Protein AF-A0A6A3PFN7-F1 (afdb_monomer)

InterPro domains:
  IPR043502 DNA/RNA polymerase superfamily [SSF56672] (88-166)

Mean predicted aligned error: 16.42 Å

Secondary structure (DSSP, 8-state):
---SS---SHHHHHTSPPPPHHHHHHHHHTT----------HHHHHHHHHHHHHHHHHHGGGGSS--HHHHHHHTSTTGGGGSTTHHHHHHTTTTS-SS--SSPPP--S-----PPPTTPPPPB-PPPP--HHHHHHHHHHHHHHHHTTS------S-B-------

Structure (mmCIF, N/CA/C/O backbone):
data_AF-A0A6A3PFN7-F1
#
_entry.id   AF-A0A6A3PFN7-F1
#
loop_
_atom_site.group_PDB
_atom_site.id
_atom_site.type_symbol
_atom_site.label_atom_id
_atom_site.label_alt_id
_atom_site.label_comp_id
_atom_site.label_asym_id
_atom_site.label_entity_id
_atom_site.label_seq_id
_atom_site.pdbx_PDB_ins_code
_atom_site.Cartn_x
_atom_site.Cartn_y
_atom_site.Cartn_z
_atom_site.occupancy
_atom_site.B_iso_or_equiv
_atom_site.auth_seq_id
_atom_site.auth_comp_id
_atom_site.auth_asym_id
_atom_site.auth_atom_id
_atom_site.pdbx_PDB_model_num
ATOM 1 N N . MET A 1 1 ? -45.376 25.165 10.559 1.00 55.28 1 MET A N 1
ATOM 2 C CA . MET A 1 1 ? -46.402 25.086 11.620 1.00 55.28 1 MET A CA 1
ATOM 3 C C . MET A 1 1 ? -45.682 24.900 12.945 1.00 55.28 1 MET A C 1
ATOM 5 O O . MET A 1 1 ? -44.698 24.172 12.961 1.00 55.28 1 MET A O 1
ATOM 9 N N . LYS A 1 2 ? -46.077 25.613 14.004 1.00 59.81 2 LYS A N 1
ATOM 10 C CA . LYS A 1 2 ? -45.526 25.418 15.354 1.00 59.81 2 LYS A CA 1
ATOM 11 C C . LYS A 1 2 ? -46.405 24.391 16.071 1.00 59.81 2 LYS A C 1
ATOM 13 O O . LYS A 1 2 ? -47.620 24.480 15.932 1.00 59.81 2 LYS A O 1
ATOM 18 N N . LEU A 1 3 ? -45.808 23.444 16.794 1.00 64.88 3 LEU A N 1
ATOM 19 C CA . LEU A 1 3 ? -46.562 22.625 17.745 1.00 64.88 3 LEU A CA 1
ATOM 20 C C . LEU A 1 3 ? -47.103 23.565 18.830 1.00 64.88 3 LEU A C 1
ATOM 22 O O . LEU A 1 3 ? -46.320 24.332 19.397 1.00 64.88 3 LEU A O 1
ATOM 26 N N . GLU A 1 4 ? -48.402 23.535 19.119 1.00 61.06 4 GLU A N 1
ATOM 27 C CA . GLU A 1 4 ? -48.908 24.184 20.329 1.00 61.06 4 GLU A CA 1
ATOM 28 C C . GLU A 1 4 ? -48.525 23.317 21.536 1.00 61.06 4 GLU A C 1
ATOM 30 O O . GLU A 1 4 ? -48.972 22.181 21.654 1.00 61.06 4 GLU A O 1
ATOM 35 N N . ASN A 1 5 ? -47.669 23.852 22.413 1.00 67.62 5 ASN A N 1
ATOM 36 C CA . ASN A 1 5 ? -47.254 23.253 23.691 1.00 67.62 5 ASN A CA 1
ATOM 37 C C . ASN A 1 5 ? -46.618 21.845 23.598 1.00 67.62 5 ASN A C 1
ATOM 39 O O . ASN A 1 5 ? -47.150 20.892 24.172 1.00 67.62 5 ASN A O 1
ATOM 43 N N . PRO A 1 6 ? -45.467 21.680 22.916 1.00 75.00 6 PRO A N 1
ATOM 44 C CA . PRO A 1 6 ? -44.737 20.418 22.962 1.00 75.00 6 PRO A CA 1
ATOM 45 C C . PRO A 1 6 ? -44.249 20.118 24.393 1.00 75.00 6 PRO A C 1
ATOM 47 O O . PRO A 1 6 ? -43.753 21.028 25.067 1.00 75.00 6 PRO A O 1
ATOM 50 N N . PRO A 1 7 ? -44.320 18.857 24.855 1.00 76.19 7 PRO A N 1
ATOM 51 C CA . PRO A 1 7 ? -43.726 18.462 26.126 1.00 76.19 7 PRO A CA 1
ATOM 52 C C . PRO A 1 7 ? -42.225 18.748 26.092 1.00 76.19 7 PRO A C 1
ATOM 54 O O . PRO A 1 7 ? -41.514 18.313 25.184 1.00 76.19 7 PRO A O 1
ATOM 57 N N . THR A 1 8 ? -41.761 19.532 27.061 1.00 72.94 8 THR A N 1
ATOM 58 C CA . THR A 1 8 ? -40.378 20.043 27.082 1.00 72.94 8 THR A CA 1
ATOM 59 C C . THR A 1 8 ? -39.549 19.368 28.175 1.00 72.94 8 THR A C 1
ATOM 61 O O . THR A 1 8 ? -38.322 19.347 28.111 1.00 72.94 8 THR A O 1
ATOM 64 N N . LEU A 1 9 ? -40.214 18.775 29.172 1.00 80.12 9 LEU A N 1
ATOM 65 C CA . LEU A 1 9 ? -39.573 18.076 30.281 1.00 80.12 9 LEU A CA 1
ATOM 66 C C . LEU A 1 9 ? -39.539 16.560 30.040 1.00 80.12 9 LEU A C 1
ATOM 68 O O . LEU A 1 9 ? -40.489 15.962 29.534 1.00 80.12 9 LEU A O 1
ATOM 72 N N . ALA A 1 10 ? -38.459 15.907 30.480 1.00 76.25 10 ALA A N 1
ATOM 73 C CA . ALA A 1 10 ? -38.294 14.454 30.358 1.00 76.25 10 ALA A CA 1
ATOM 74 C C . ALA A 1 10 ? -39.405 13.661 31.078 1.00 76.25 10 ALA A C 1
ATOM 76 O O . ALA A 1 10 ? -39.826 12.601 30.612 1.00 76.25 10 ALA A O 1
ATOM 77 N N . SER A 1 11 ? -39.915 14.187 32.194 1.00 80.00 11 SER A N 1
ATOM 78 C CA . SER A 1 11 ? -41.040 13.607 32.937 1.00 80.00 11 SER A CA 1
ATOM 79 C C . SER A 1 11 ? -42.347 13.628 32.143 1.00 80.00 11 SER A C 1
ATOM 81 O O . SER A 1 11 ? -43.131 12.689 32.224 1.00 80.00 11 SER A O 1
ATOM 83 N N . GLU A 1 12 ? -42.574 14.669 31.341 1.00 82.38 12 GLU A N 1
ATOM 84 C CA . GLU A 1 12 ? -43.761 14.776 30.489 1.00 82.38 12 GLU A CA 1
ATOM 85 C C . GLU A 1 12 ? -43.664 13.798 29.313 1.00 82.38 12 GLU A C 1
ATOM 87 O O . GLU A 1 12 ? -44.603 13.046 29.058 1.00 82.38 12 GLU A O 1
ATOM 92 N N . LEU A 1 13 ? -42.497 13.725 28.660 1.00 80.44 13 LEU A N 1
ATOM 93 C CA . LEU A 1 13 ? -42.240 12.793 27.556 1.00 80.44 13 LEU A CA 1
ATOM 94 C C . LEU A 1 13 ? -42.392 11.323 27.968 1.00 80.44 13 LEU A C 1
ATOM 96 O O . LEU A 1 13 ? -42.974 10.531 27.230 1.00 80.44 13 LEU A O 1
ATOM 100 N N . THR A 1 14 ? -41.898 10.954 29.151 1.00 82.31 14 THR A N 1
ATOM 101 C CA . THR A 1 14 ? -41.981 9.573 29.658 1.00 82.31 14 THR A CA 1
ATOM 102 C C . THR A 1 14 ? -43.384 9.183 30.125 1.00 82.31 14 THR A C 1
ATOM 104 O O . THR A 1 14 ? -43.678 7.994 30.229 1.00 82.31 14 THR A O 1
ATOM 107 N N . SER A 1 15 ? -44.269 10.160 30.353 1.00 84.56 15 SER A N 1
ATOM 108 C CA . SER A 1 15 ? -45.674 9.932 30.716 1.00 84.56 15 SER A CA 1
ATOM 109 C C . SER A 1 15 ? -46.616 9.759 29.517 1.00 84.56 15 SER A C 1
ATOM 111 O O . SER A 1 15 ? -47.791 9.434 29.699 1.00 84.56 15 SER A O 1
ATOM 113 N N . LEU A 1 16 ? -46.120 9.960 28.289 1.00 83.94 16 LEU A N 1
ATOM 114 C CA . LEU A 1 16 ? -46.924 9.813 27.079 1.00 83.94 16 LEU A CA 1
ATOM 115 C C . LEU A 1 16 ? -47.325 8.346 26.839 1.00 83.94 16 LEU A C 1
ATOM 1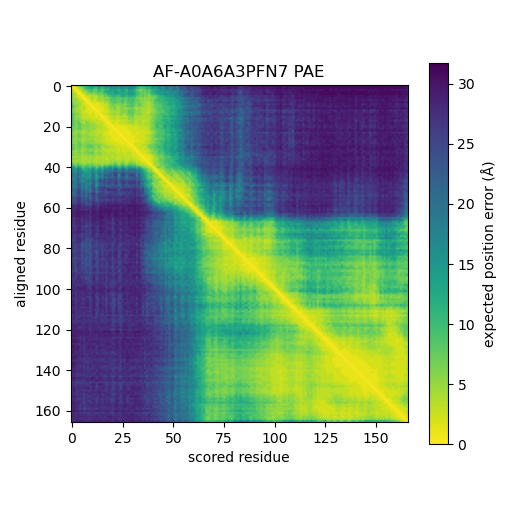17 O O . LEU A 1 16 ? -46.540 7.426 27.090 1.00 83.94 16 LEU A O 1
ATOM 121 N N . PRO A 1 17 ? -48.535 8.101 26.306 1.00 84.75 17 PRO A N 1
ATOM 122 C CA . PRO A 1 17 ? -48.989 6.752 26.011 1.00 84.75 17 PRO A CA 1
ATOM 123 C C . PRO A 1 17 ? -48.121 6.109 24.924 1.00 84.75 17 PRO A C 1
ATOM 125 O O . PRO A 1 17 ? -47.969 6.632 23.820 1.00 84.75 17 PRO A O 1
ATOM 128 N N . VAL A 1 18 ? -47.583 4.927 25.223 1.00 86.19 18 VAL A N 1
ATOM 129 C CA . VAL A 1 18 ? -46.766 4.162 24.277 1.00 86.19 18 VAL A CA 1
ATOM 130 C C . VAL A 1 18 ? -47.672 3.442 23.280 1.00 86.19 18 VAL A C 1
ATOM 132 O O . VAL A 1 18 ? -48.531 2.642 23.656 1.00 86.19 18 VAL A O 1
ATOM 135 N N . THR A 1 19 ? -47.455 3.682 21.989 1.00 86.94 19 THR A N 1
ATOM 136 C CA . THR A 1 19 ? -48.132 2.956 20.908 1.00 86.94 19 THR A CA 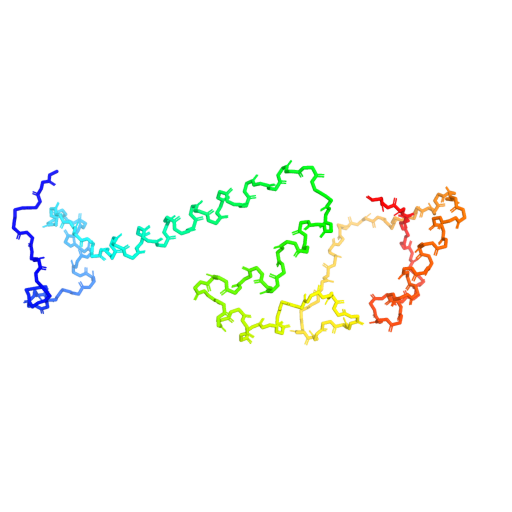1
ATOM 137 C C . THR A 1 19 ? -47.211 1.911 20.280 1.00 86.94 19 THR A C 1
ATOM 139 O O . THR A 1 19 ? -45.988 2.039 20.276 1.00 86.94 19 THR A O 1
ATOM 142 N N . ARG A 1 20 ? -47.797 0.844 19.731 1.00 92.31 20 ARG A N 1
ATOM 143 C CA . ARG A 1 20 ? -47.044 -0.175 18.987 1.00 92.31 20 ARG A CA 1
ATOM 144 C C . ARG A 1 20 ? -46.791 0.308 17.561 1.00 92.31 20 ARG A C 1
ATOM 146 O O . ARG A 1 20 ? -47.700 0.838 16.926 1.00 92.31 20 ARG A O 1
ATOM 153 N N . TRP A 1 21 ? -45.619 -0.016 17.012 1.00 89.75 21 TRP A N 1
ATOM 154 C CA . TRP A 1 21 ? -45.213 0.353 15.647 1.00 89.75 21 TRP A CA 1
ATOM 155 C C . TRP A 1 21 ? -46.272 0.068 14.569 1.00 89.75 21 TRP A C 1
ATOM 157 O O . TRP A 1 21 ? -46.559 0.927 13.744 1.00 89.75 21 TRP A O 1
ATOM 167 N N . ARG A 1 22 ? -46.916 -1.110 14.595 1.00 92.31 22 ARG A N 1
ATOM 168 C CA . ARG A 1 22 ? -47.947 -1.465 13.597 1.00 92.31 22 ARG A CA 1
ATOM 169 C C . ARG A 1 22 ? -49.152 -0.523 13.622 1.00 92.31 22 ARG A C 1
ATOM 171 O O . ARG A 1 22 ? -49.705 -0.223 12.573 1.00 92.31 22 ARG A O 1
ATOM 178 N N . ARG A 1 23 ? -49.558 -0.080 14.815 1.00 91.06 23 ARG A N 1
ATOM 179 C CA . ARG A 1 23 ? -50.693 0.833 14.988 1.00 91.06 23 ARG A CA 1
ATOM 180 C C . ARG A 1 23 ? -50.316 2.240 14.542 1.00 91.06 23 ARG A C 1
ATOM 182 O O . ARG A 1 23 ? -51.051 2.835 13.770 1.00 91.06 23 ARG A O 1
ATOM 189 N N . PHE A 1 24 ? -49.123 2.692 14.926 1.00 90.56 24 PHE A N 1
ATOM 190 C CA . PHE A 1 24 ? -48.540 3.938 14.434 1.00 90.56 24 PHE A CA 1
ATOM 191 C C . PHE A 1 24 ? -48.480 3.992 12.898 1.00 90.56 24 PHE A C 1
ATOM 193 O O . PHE A 1 24 ? -48.952 4.955 12.308 1.00 90.56 24 PHE A O 1
ATOM 200 N N . ALA A 1 25 ? -47.978 2.943 12.240 1.00 90.31 25 ALA A N 1
ATOM 201 C CA . ALA A 1 25 ? -47.880 2.897 10.780 1.00 90.31 25 ALA A CA 1
ATOM 202 C C . ALA A 1 25 ? -49.254 2.950 10.085 1.00 90.31 25 ALA A C 1
ATOM 204 O O . ALA A 1 25 ? -49.405 3.625 9.070 1.00 90.31 25 ALA A O 1
ATOM 205 N N . HIS A 1 26 ? -50.258 2.270 10.644 1.00 93.62 26 HIS A N 1
ATOM 206 C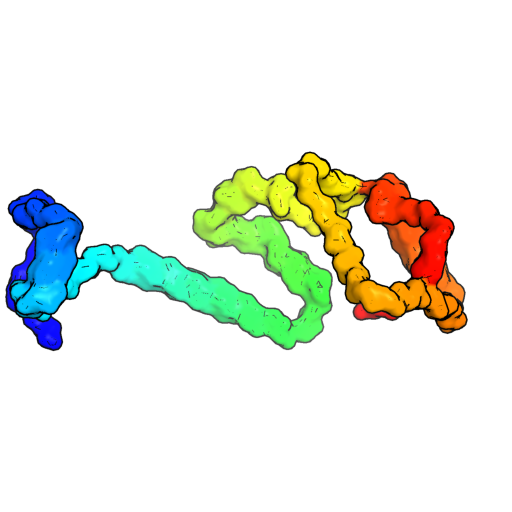 CA . HIS A 1 26 ? -51.629 2.293 10.132 1.00 93.62 26 HIS A CA 1
ATOM 207 C C . HIS A 1 26 ? -52.279 3.675 10.306 1.00 93.62 26 HIS A C 1
ATOM 209 O O . HIS A 1 26 ? -52.873 4.205 9.375 1.00 93.62 26 HIS A O 1
ATOM 215 N N . ASP A 1 27 ? -52.121 4.296 11.477 1.00 90.75 27 ASP A N 1
ATOM 216 C CA . ASP A 1 27 ? -52.641 5.641 11.750 1.00 90.75 27 ASP A CA 1
ATOM 217 C C . ASP A 1 27 ? -51.943 6.719 10.907 1.00 90.75 27 ASP A C 1
ATOM 219 O O . ASP A 1 27 ? -52.585 7.687 10.498 1.00 90.75 27 ASP A O 1
ATOM 223 N N . LEU A 1 28 ? -50.657 6.531 10.595 1.00 89.38 28 LEU A N 1
ATOM 224 C CA . LEU A 1 28 ? -49.917 7.393 9.678 1.00 89.38 28 LEU A CA 1
ATOM 225 C C . LEU A 1 28 ? -50.434 7.268 8.241 1.00 89.38 28 LEU A C 1
ATOM 227 O O . LEU A 1 28 ? -50.667 8.277 7.582 1.00 89.38 28 LEU A O 1
ATOM 231 N N . HIS A 1 29 ? -50.633 6.035 7.766 1.00 89.44 29 HIS A N 1
ATOM 232 C CA . HIS A 1 29 ? -51.136 5.764 6.419 1.00 89.44 29 HIS A CA 1
ATOM 233 C C . HIS A 1 29 ? -52.563 6.296 6.217 1.00 89.44 29 HIS A C 1
ATOM 235 O O . HIS A 1 29 ? -52.878 6.854 5.170 1.00 89.44 29 HIS A O 1
ATOM 241 N N . ASP A 1 30 ? -53.407 6.178 7.241 1.00 93.06 30 ASP A N 1
ATOM 242 C CA . ASP A 1 30 ? -54.790 6.659 7.215 1.00 93.06 30 ASP A CA 1
ATOM 243 C C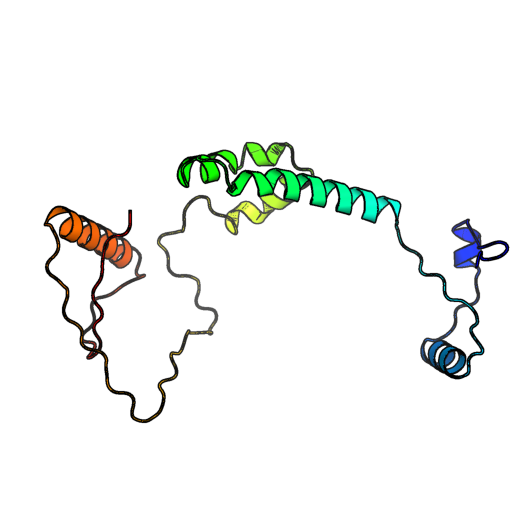 . ASP A 1 30 ? -54.916 8.178 7.441 1.00 93.06 30 ASP A C 1
ATOM 245 O O . ASP A 1 30 ? -56.029 8.693 7.545 1.00 93.06 30 ASP A O 1
ATOM 249 N N . GLY A 1 31 ? -53.797 8.903 7.570 1.00 89.12 31 GLY A N 1
ATOM 250 C CA . GLY A 1 31 ? -53.785 10.351 7.792 1.00 89.12 31 GLY A CA 1
ATOM 251 C C . GLY A 1 31 ? -54.334 10.787 9.155 1.00 89.12 31 GLY A C 1
ATOM 252 O O . GLY A 1 31 ? -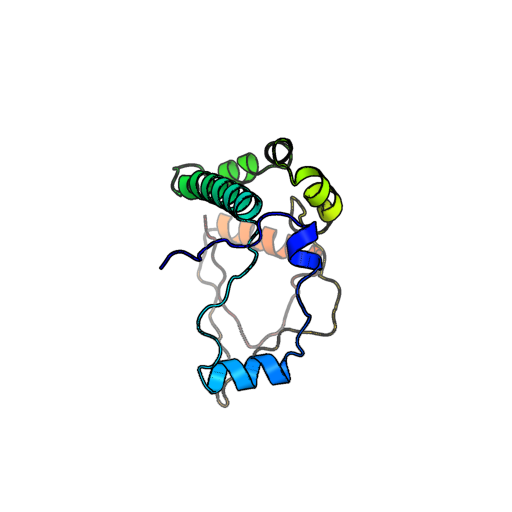54.652 11.957 9.337 1.00 89.12 31 GLY A O 1
ATOM 253 N N . ARG A 1 32 ? -54.448 9.866 10.124 1.00 89.50 32 ARG A N 1
ATOM 254 C CA . ARG A 1 32 ? -54.882 10.171 11.501 1.00 89.50 32 ARG A CA 1
ATOM 255 C C . ARG A 1 32 ? -53.786 10.832 12.338 1.00 89.50 32 ARG A C 1
ATOM 257 O O . ARG A 1 32 ? -54.068 11.334 13.421 1.00 89.50 32 ARG A O 1
ATOM 264 N N . ILE A 1 33 ? -52.542 10.804 11.859 1.00 87.31 33 ILE A N 1
ATOM 265 C CA . ILE A 1 33 ? -51.404 11.479 12.483 1.00 87.31 33 ILE A CA 1
ATOM 266 C C . ILE A 1 33 ? -51.132 12.767 11.717 1.00 87.31 33 ILE A C 1
ATOM 268 O O . ILE A 1 33 ? -50.610 12.741 10.606 1.00 87.31 33 ILE A O 1
ATOM 272 N N . GLU A 1 34 ? -51.463 13.897 12.332 1.00 81.88 34 GLU A N 1
ATOM 273 C CA . GLU A 1 34 ? -51.267 15.212 11.718 1.00 81.88 34 GLU A CA 1
ATOM 274 C C . GLU A 1 34 ? -49.808 15.683 11.800 1.00 81.88 34 GLU A C 1
ATOM 276 O O . GLU A 1 34 ? -49.341 16.424 10.934 1.00 81.88 34 GLU A O 1
ATOM 281 N N . GLN A 1 35 ? -49.077 15.282 12.850 1.00 79.75 35 GLN A N 1
ATOM 282 C CA . GLN A 1 35 ? -47.725 15.767 13.141 1.00 79.75 35 GLN A CA 1
ATOM 283 C C . GLN A 1 35 ? -46.864 14.677 13.793 1.00 79.75 35 GLN A C 1
ATOM 285 O O . GLN A 1 35 ? -47.343 13.883 14.602 1.00 79.75 35 GLN A O 1
ATOM 290 N N . ILE A 1 36 ? -45.571 14.660 13.455 1.00 82.88 36 ILE A N 1
ATOM 291 C CA . ILE A 1 36 ? -44.557 13.788 14.060 1.00 82.88 36 ILE A CA 1
ATOM 292 C C . ILE A 1 36 ? -43.414 14.666 14.561 1.00 82.88 36 ILE A C 1
ATOM 294 O O . ILE A 1 36 ? -42.874 15.481 13.813 1.00 82.88 36 ILE A O 1
ATOM 298 N N . CYS A 1 37 ? -43.018 14.462 15.816 1.00 75.12 37 CYS A N 1
ATOM 299 C CA . CYS A 1 37 ? -41.834 15.080 16.401 1.00 75.12 37 CYS A CA 1
ATOM 300 C C . CYS A 1 37 ? -40.764 14.017 16.624 1.00 75.12 37 CYS A C 1
ATOM 302 O O . CYS A 1 37 ? -41.032 12.974 17.218 1.00 75.12 37 CYS A O 1
ATOM 304 N N . ILE A 1 38 ? -39.549 14.296 16.163 1.00 78.94 38 ILE A N 1
ATOM 305 C CA . ILE A 1 38 ? -38.385 13.446 16.396 1.00 78.94 38 ILE A CA 1
ATOM 306 C C . ILE A 1 38 ? -37.540 14.138 17.459 1.00 78.94 38 ILE A C 1
ATOM 308 O O . ILE A 1 38 ? -37.166 15.299 17.295 1.00 78.94 38 ILE A O 1
ATOM 312 N N . LEU A 1 39 ? -37.253 13.431 18.550 1.00 73.56 39 LEU A N 1
ATOM 313 C CA . LEU A 1 39 ? -36.293 13.894 19.544 1.00 73.56 39 LEU A CA 1
ATOM 314 C C . LEU A 1 39 ? -34.898 13.793 18.927 1.00 73.56 39 LEU A C 1
ATOM 316 O O . LEU A 1 39 ? -34.331 12.709 18.813 1.00 73.56 39 LEU A O 1
ATOM 320 N N . SER A 1 40 ? -34.371 14.926 18.485 1.00 67.94 40 SER A N 1
ATOM 321 C CA . SER A 1 40 ? -32.985 15.057 18.055 1.00 67.94 40 SER A CA 1
ATOM 322 C C . SER A 1 40 ? -32.195 15.764 19.146 1.00 67.94 40 SER A C 1
ATOM 324 O O . SER A 1 40 ? -32.601 16.831 19.605 1.00 67.94 40 SER A O 1
ATOM 326 N N . ASP A 1 41 ? -31.054 15.199 19.526 1.00 69.50 41 ASP A N 1
ATOM 327 C CA . ASP A 1 41 ? -30.050 15.861 20.358 1.00 69.50 41 ASP A CA 1
ATOM 328 C C . ASP A 1 41 ? -29.325 16.912 19.498 1.00 69.50 41 ASP A C 1
ATOM 330 O O . ASP A 1 41 ? -28.236 16.694 18.968 1.00 69.50 41 ASP A O 1
ATOM 334 N N . VAL A 1 42 ? -30.027 18.018 19.221 1.00 58.69 42 VAL A N 1
ATOM 335 C CA . VAL A 1 42 ? -29.574 19.063 18.289 1.00 58.69 42 VAL A CA 1
ATOM 336 C C . VAL A 1 42 ? -28.298 19.727 18.798 1.00 58.69 42 VAL A C 1
ATOM 338 O O . VAL A 1 42 ? -27.493 20.175 17.988 1.00 58.69 42 VAL A O 1
ATOM 341 N N . GLU A 1 43 ? -28.099 19.793 20.113 1.00 60.53 43 GLU A N 1
ATOM 342 C CA . GLU A 1 43 ? -26.882 20.347 20.708 1.00 60.53 43 GLU A CA 1
ATOM 343 C C . GLU A 1 43 ? -25.684 19.436 20.452 1.00 60.53 43 GLU A C 1
ATOM 345 O O . GLU A 1 43 ? -24.676 19.914 19.933 1.00 60.53 43 GLU A O 1
ATOM 350 N N . ARG A 1 44 ? -25.818 18.120 20.669 1.00 60.00 44 ARG A N 1
ATOM 351 C CA . ARG A 1 44 ? -24.744 17.172 20.350 1.00 60.00 44 ARG A CA 1
ATOM 352 C C . ARG A 1 44 ? -24.444 17.108 18.852 1.00 60.00 44 ARG A C 1
ATOM 354 O O . ARG A 1 44 ? -23.286 17.200 18.468 1.00 60.00 44 ARG A O 1
ATOM 361 N N . MET A 1 45 ? -25.472 17.057 17.999 1.00 56.03 45 MET A N 1
ATOM 362 C CA . MET A 1 45 ? -25.280 17.055 16.541 1.00 56.03 45 MET A CA 1
ATOM 363 C C . MET A 1 45 ? -24.677 18.356 16.008 1.00 56.03 45 MET A C 1
ATOM 365 O O . MET A 1 45 ? -23.934 18.316 15.034 1.00 56.03 45 MET A O 1
ATOM 369 N N . LYS A 1 46 ? -24.995 19.517 16.597 1.00 58.50 46 LYS A N 1
ATOM 370 C CA . LYS A 1 46 ? -24.365 20.785 16.205 1.00 58.50 46 LYS A CA 1
ATOM 371 C C . LYS A 1 46 ? -22.906 20.834 16.639 1.00 58.50 46 LYS A C 1
ATOM 373 O O . LYS A 1 46 ? -22.091 21.246 15.827 1.00 58.50 46 LYS A O 1
ATOM 378 N N . CYS A 1 47 ? -22.575 20.391 17.852 1.00 59.16 47 CYS A N 1
ATOM 379 C CA . CYS A 1 47 ? -21.182 20.299 18.294 1.00 59.16 47 CYS A CA 1
ATOM 380 C C . CYS A 1 47 ? -20.376 19.356 17.395 1.00 59.16 47 CYS A C 1
ATOM 382 O O . CYS A 1 47 ? -19.373 19.778 16.832 1.00 59.16 47 CYS A O 1
ATOM 384 N N . GLU A 1 48 ? -20.869 18.139 17.153 1.00 57.09 48 GLU A N 1
ATOM 385 C CA . GLU A 1 48 ? -20.205 17.163 16.280 1.00 57.09 48 GLU A CA 1
ATOM 386 C C . GLU A 1 48 ? -20.090 17.669 14.830 1.00 57.09 48 GLU A C 1
ATOM 388 O O . GLU A 1 48 ? -19.072 17.460 14.175 1.00 57.09 48 GLU A O 1
ATOM 393 N N . ALA A 1 49 ? -21.109 18.365 14.310 1.00 58.91 49 ALA A N 1
ATOM 394 C CA . ALA A 1 49 ? -21.080 18.906 12.953 1.00 58.91 49 ALA A CA 1
ATOM 395 C C . ALA A 1 49 ? -20.156 20.122 12.809 1.00 58.91 49 ALA A C 1
ATOM 397 O O . ALA A 1 49 ? -19.540 20.274 11.756 1.00 58.91 49 ALA A O 1
ATOM 398 N N . GLU A 1 50 ? -20.060 20.995 13.813 1.00 65.44 50 GLU A N 1
ATOM 399 C CA . GLU A 1 50 ? -19.103 22.106 13.797 1.00 65.44 50 GLU A CA 1
ATOM 400 C C . GLU A 1 50 ? -17.664 21.605 13.990 1.00 65.44 50 GLU A C 1
ATOM 402 O O . GLU A 1 50 ? -16.782 22.029 13.247 1.00 65.44 50 GLU A O 1
ATOM 407 N N . GLU A 1 51 ? -17.432 20.622 14.866 1.00 61.72 51 GLU A N 1
ATOM 408 C CA . GLU A 1 51 ? -16.136 19.937 14.993 1.00 61.72 51 GLU A CA 1
ATOM 409 C C . GLU A 1 51 ? -15.734 19.243 13.684 1.00 61.72 51 GLU A C 1
ATOM 411 O O . GLU A 1 51 ? -14.603 19.378 13.218 1.00 61.72 51 GLU A O 1
ATOM 416 N N . PHE A 1 52 ? -16.676 18.559 13.027 1.00 56.12 52 PHE A N 1
ATOM 417 C CA . PHE A 1 52 ? -16.430 17.915 11.740 1.00 56.12 52 PHE A CA 1
ATOM 418 C C . PHE A 1 52 ? -16.167 18.931 10.623 1.00 56.12 52 PHE A C 1
ATOM 420 O O . PHE A 1 52 ? -15.268 18.730 9.811 1.00 56.12 52 PHE A O 1
ATOM 427 N N . LYS A 1 53 ? -16.902 20.049 10.573 1.00 65.38 53 LYS A N 1
ATOM 428 C CA . LYS A 1 53 ? -16.634 21.135 9.613 1.00 65.38 53 LYS A CA 1
ATOM 429 C C . LYS A 1 53 ? -15.268 21.770 9.840 1.00 65.38 53 LYS A C 1
ATOM 431 O O . LYS A 1 53 ? -14.618 22.122 8.860 1.00 65.38 53 LYS A O 1
ATOM 436 N N . GLN A 1 54 ? -14.836 21.905 11.091 1.00 62.94 54 GLN A N 1
ATOM 437 C CA . GLN A 1 54 ? -13.525 22.443 11.430 1.00 62.94 54 GLN A CA 1
ATOM 438 C C . GLN A 1 54 ? -12.401 21.493 10.998 1.00 62.94 54 GLN A C 1
ATOM 440 O O . GLN A 1 54 ? -11.493 21.921 10.289 1.00 62.94 54 GLN A O 1
ATOM 445 N N . LEU A 1 55 ? -12.536 20.192 11.271 1.00 58.91 55 LEU A N 1
ATOM 446 C CA . LEU A 1 55 ? -11.622 19.157 10.770 1.00 58.91 55 LEU A CA 1
ATOM 447 C C . LEU A 1 55 ? -11.581 19.100 9.234 1.00 58.91 55 LEU A C 1
ATOM 449 O O . LEU A 1 55 ? -10.520 18.928 8.637 1.00 58.91 55 LEU A O 1
ATOM 453 N N . VAL A 1 56 ? -12.728 19.268 8.568 1.00 58.38 56 VAL A N 1
ATOM 454 C CA . VAL A 1 56 ? -12.799 19.320 7.101 1.00 58.38 56 VAL A CA 1
ATOM 455 C C . VAL A 1 56 ? -12.140 20.590 6.566 1.00 58.38 56 VAL A C 1
ATOM 457 O O . VAL A 1 56 ? -11.405 20.503 5.589 1.00 58.38 56 VAL A O 1
ATOM 460 N N . ALA A 1 57 ? -12.342 21.752 7.192 1.00 58.50 57 ALA A N 1
ATOM 461 C CA . ALA A 1 57 ? -11.694 23.003 6.797 1.00 58.50 57 ALA A CA 1
ATOM 462 C C . ALA A 1 57 ? -10.165 22.940 6.954 1.00 58.50 57 ALA A C 1
ATOM 464 O O . ALA A 1 57 ? -9.446 23.410 6.075 1.00 58.50 57 ALA A O 1
ATOM 465 N N . GLU A 1 58 ? -9.670 22.292 8.009 1.00 56.50 58 GLU A N 1
ATOM 466 C CA . GLU A 1 58 ? -8.243 21.993 8.199 1.00 56.50 58 GLU A CA 1
ATOM 467 C C . GLU A 1 58 ? -7.728 20.984 7.153 1.00 56.50 58 GLU A C 1
ATOM 469 O O . GLU A 1 58 ? -6.620 21.120 6.636 1.00 56.50 58 GLU A O 1
ATOM 474 N N . GLY A 1 59 ? -8.561 20.022 6.741 1.00 53.72 59 GLY A N 1
ATOM 475 C CA . GLY A 1 59 ? -8.266 19.091 5.647 1.00 53.72 59 GLY A CA 1
ATOM 476 C C . GLY A 1 59 ? -8.250 19.719 4.243 1.00 53.72 59 GLY A C 1
ATOM 477 O O . GLY A 1 59 ? -7.606 19.179 3.342 1.00 53.72 59 GLY A O 1
ATOM 478 N N . VAL A 1 60 ? -8.909 20.865 4.028 1.00 48.47 60 VAL A N 1
ATOM 479 C CA . VAL A 1 60 ? -8.909 21.599 2.740 1.00 48.47 60 VAL A CA 1
ATOM 480 C C . VAL A 1 60 ? -7.549 22.255 2.452 1.00 48.47 60 VAL A C 1
ATOM 482 O O . VAL A 1 60 ? -7.228 22.520 1.291 1.00 48.47 60 VAL A O 1
ATOM 485 N N . ASP A 1 61 ? -6.678 22.390 3.458 1.00 48.28 61 ASP A N 1
ATOM 486 C CA . ASP A 1 61 ? -5.282 22.821 3.282 1.00 48.28 61 ASP A CA 1
ATOM 487 C C . ASP A 1 61 ? -4.407 21.759 2.560 1.00 48.28 61 ASP A C 1
ATOM 489 O O . ASP A 1 61 ? -3.231 21.969 2.254 1.00 48.28 61 ASP A O 1
ATOM 493 N N . ALA A 1 62 ? -5.001 20.624 2.160 1.00 50.00 62 ALA A N 1
ATOM 494 C CA . ALA A 1 62 ? -4.411 19.601 1.292 1.00 50.00 62 ALA A CA 1
ATOM 495 C C . ALA A 1 62 ? -4.102 20.067 -0.154 1.00 50.00 62 ALA A C 1
ATOM 497 O O . ALA A 1 62 ? -3.674 19.259 -0.985 1.00 50.00 62 ALA A O 1
ATOM 498 N N . LEU A 1 63 ? -4.263 21.352 -0.481 1.00 49.91 63 LEU A N 1
ATOM 499 C CA . LEU A 1 63 ? -3.753 21.971 -1.716 1.00 49.91 63 LEU A CA 1
ATOM 500 C C . LEU A 1 63 ? -2.485 22.818 -1.498 1.00 49.91 63 LEU A C 1
ATOM 502 O O . LEU A 1 63 ? -1.942 23.365 -2.456 1.00 49.91 63 LEU A O 1
ATOM 506 N N . SER A 1 64 ? -1.969 22.879 -0.267 1.00 55.94 64 SER A N 1
ATOM 507 C CA . SER A 1 64 ? -0.699 23.526 0.065 1.00 55.94 64 SER A CA 1
ATOM 508 C C . SER A 1 64 ? 0.488 22.879 -0.666 1.00 55.94 64 SER A C 1
ATOM 510 O O . SER A 1 64 ? 0.545 21.658 -0.812 1.00 55.94 64 SER A O 1
ATOM 512 N N . ALA A 1 65 ? 1.473 23.672 -1.099 1.00 62.91 65 ALA A N 1
ATOM 513 C CA . ALA A 1 65 ? 2.659 23.216 -1.844 1.00 62.91 65 ALA A CA 1
ATOM 514 C C . ALA A 1 65 ? 3.610 22.285 -1.053 1.00 62.91 65 ALA A C 1
ATOM 516 O O . ALA A 1 65 ? 4.676 21.926 -1.553 1.00 62.91 65 ALA A O 1
ATOM 517 N N . LYS A 1 66 ? 3.236 21.896 0.171 1.00 64.12 66 LYS A N 1
ATOM 518 C CA . LYS A 1 66 ? 3.958 20.945 1.020 1.00 64.12 66 LYS A CA 1
ATOM 519 C C . LYS A 1 66 ? 4.148 19.600 0.320 1.00 64.12 66 LYS A C 1
ATOM 521 O O . LYS A 1 66 ? 3.225 19.064 -0.304 1.00 64.12 66 LYS A O 1
ATOM 526 N N . SER A 1 67 ? 5.341 19.037 0.473 1.00 70.75 67 SER A N 1
ATOM 527 C CA . SER A 1 67 ? 5.675 17.692 0.016 1.00 70.75 67 SER A CA 1
ATOM 528 C C . SER A 1 67 ? 4.794 16.642 0.705 1.00 70.75 67 SER A C 1
ATOM 530 O O . SER A 1 67 ? 4.306 16.838 1.819 1.00 70.75 67 SER A O 1
ATOM 532 N N . LYS A 1 68 ? 4.605 15.481 0.063 1.00 72.38 68 LYS A N 1
ATOM 533 C CA . LYS A 1 68 ? 3.835 14.362 0.640 1.00 72.38 68 LYS A CA 1
ATOM 534 C C . LYS A 1 68 ? 4.343 13.959 2.030 1.00 72.38 68 LYS A C 1
ATOM 536 O O . LYS A 1 68 ? 3.549 13.544 2.865 1.00 72.38 68 LYS A O 1
ATOM 541 N N . LYS A 1 69 ? 5.651 14.095 2.258 1.00 74.31 69 LYS A N 1
ATOM 542 C CA . LYS A 1 69 ? 6.295 13.787 3.532 1.00 74.31 69 LYS A CA 1
ATOM 543 C C . LYS A 1 69 ? 5.942 14.806 4.615 1.00 74.31 69 LYS A C 1
ATOM 545 O O . LYS A 1 69 ? 5.503 14.402 5.676 1.00 74.31 69 LYS A O 1
ATOM 550 N N . GLU A 1 70 ? 6.031 16.100 4.320 1.00 79.94 70 GLU A N 1
ATOM 551 C CA . GLU A 1 70 ? 5.654 17.149 5.281 1.00 79.94 70 GLU A CA 1
ATOM 552 C C . GLU A 1 70 ? 4.186 17.032 5.699 1.00 79.94 70 GLU A C 1
ATOM 554 O O . GLU A 1 70 ? 3.873 17.137 6.877 1.00 79.94 70 GLU A O 1
ATOM 559 N N . ARG A 1 71 ? 3.287 16.726 4.753 1.00 80.06 71 ARG A N 1
ATOM 560 C CA . ARG A 1 71 ? 1.869 16.492 5.070 1.00 80.06 71 ARG A CA 1
ATOM 561 C C . ARG A 1 71 ? 1.655 15.285 5.982 1.00 80.06 71 ARG A C 1
ATOM 563 O O . ARG A 1 71 ? 0.752 15.308 6.808 1.00 80.06 71 ARG A O 1
ATOM 570 N N . PHE A 1 72 ? 2.451 14.233 5.804 1.00 78.69 72 PHE A N 1
ATOM 571 C CA . PHE A 1 72 ? 2.396 13.050 6.657 1.00 78.69 72 PHE A CA 1
ATOM 572 C C . PHE A 1 72 ? 2.931 13.359 8.062 1.00 78.69 72 PHE A C 1
ATOM 574 O O . PHE A 1 72 ? 2.275 13.041 9.048 1.00 78.69 72 PHE A O 1
ATOM 581 N N . ASP A 1 73 ? 4.067 14.055 8.153 1.00 78.75 73 ASP A N 1
ATOM 582 C CA . ASP A 1 73 ? 4.709 14.410 9.423 1.00 78.75 73 ASP A CA 1
ATOM 583 C C . ASP A 1 73 ? 3.844 15.389 10.253 1.00 78.75 73 ASP A C 1
ATOM 585 O O . ASP A 1 73 ? 3.773 15.291 11.481 1.00 78.75 73 ASP A O 1
ATOM 589 N N . GLU A 1 74 ? 3.117 16.301 9.598 1.00 81.81 74 GLU A N 1
ATOM 590 C CA . GLU A 1 74 ? 2.149 17.199 10.247 1.00 81.81 74 GLU A CA 1
ATOM 591 C C . GLU A 1 74 ? 0.943 16.457 10.844 1.00 81.81 74 GLU A C 1
ATOM 593 O O . GLU A 1 74 ? 0.356 16.924 11.820 1.00 81.81 74 GLU A O 1
ATOM 598 N N . GLN A 1 75 ? 0.603 15.282 10.308 1.00 78.06 75 GLN A N 1
ATOM 599 C CA . GLN A 1 75 ? -0.470 14.409 10.799 1.00 78.06 75 GLN A CA 1
ATOM 600 C C . GLN A 1 75 ? 0.031 13.363 11.809 1.00 78.06 75 GLN A C 1
ATOM 602 O O . GLN A 1 75 ? -0.601 12.327 12.008 1.00 78.06 75 GLN A O 1
ATOM 607 N N . SER A 1 76 ? 1.169 13.624 12.455 1.00 81.25 76 SER A N 1
ATOM 608 C CA . SER A 1 76 ? 1.752 12.725 13.452 1.00 81.25 76 SER A CA 1
ATOM 609 C C . SER A 1 76 ? 0.894 12.564 14.715 1.00 81.25 76 SER A C 1
ATOM 611 O O . SER A 1 76 ? 0.024 13.377 15.038 1.00 8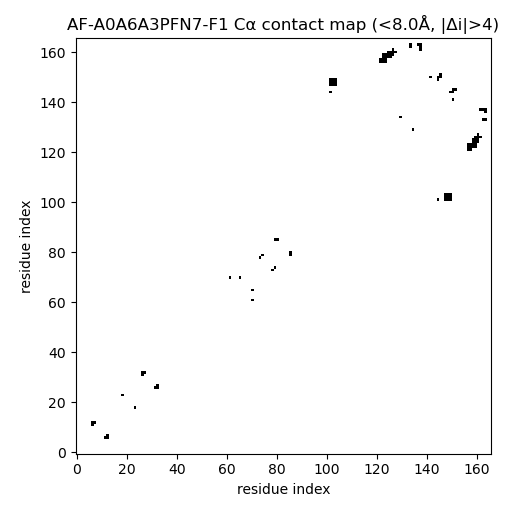1.25 76 SER A O 1
ATOM 613 N N . TRP A 1 77 ? 1.205 11.524 15.499 1.00 83.88 77 TRP A N 1
ATOM 614 C CA . TRP A 1 77 ? 0.591 11.265 16.808 1.00 83.88 77 TRP A CA 1
ATOM 615 C C . TRP A 1 77 ? 0.674 12.444 17.783 1.00 83.88 77 TRP A C 1
ATOM 617 O O . TRP A 1 77 ? -0.178 12.567 18.663 1.00 83.88 77 TRP A O 1
ATOM 627 N N . ASP A 1 78 ? 1.673 13.317 17.637 1.00 83.81 78 ASP A N 1
ATOM 628 C CA . ASP A 1 78 ? 1.813 14.512 18.466 1.00 83.81 78 ASP A CA 1
ATOM 629 C C . ASP A 1 78 ? 0.728 15.553 18.164 1.00 83.81 78 ASP A C 1
ATOM 631 O O . ASP A 1 78 ? 0.189 16.149 19.099 1.00 83.81 78 ASP A O 1
ATOM 635 N N . SER A 1 79 ? 0.344 15.708 16.894 1.00 84.06 79 SER A N 1
ATOM 636 C CA . SER A 1 79 ? -0.755 16.585 16.473 1.00 84.06 79 SER A CA 1
ATOM 637 C C . SER A 1 79 ? -2.113 16.087 16.965 1.00 84.06 79 SER A C 1
ATOM 639 O O . SER A 1 79 ? -3.010 16.883 17.227 1.00 84.06 79 SER A O 1
ATOM 641 N N . LEU A 1 80 ? -2.266 14.773 17.147 1.00 83.25 80 LEU A N 1
ATOM 642 C CA . LEU A 1 80 ? -3.514 14.161 17.605 1.00 83.25 80 LEU A CA 1
ATOM 643 C C . LEU A 1 80 ? -3.773 14.343 19.107 1.00 83.25 80 LEU A C 1
ATOM 645 O O . LEU A 1 80 ? -4.898 14.114 19.545 1.00 83.25 80 LEU A O 1
ATOM 649 N N . LYS A 1 81 ? -2.788 14.783 19.903 1.00 86.00 81 LYS A N 1
ATOM 650 C CA . LYS A 1 81 ? -2.938 14.964 21.363 1.00 86.00 81 LYS A CA 1
ATOM 651 C C . LYS A 1 81 ? -3.977 16.014 21.755 1.00 86.00 81 LYS A C 1
ATOM 653 O O . LYS A 1 81 ? -4.493 15.964 22.866 1.00 86.00 81 LYS A O 1
ATOM 658 N N . SER A 1 82 ? -4.257 16.973 20.874 1.00 86.88 82 SER A N 1
ATOM 659 C CA . SER A 1 82 ? -5.297 17.987 21.081 1.00 86.88 82 SER A CA 1
ATOM 660 C C . SER A 1 82 ? -6.702 17.479 20.741 1.00 86.88 82 SER A C 1
ATOM 662 O O . SER A 1 82 ? -7.679 18.151 21.070 1.00 86.88 82 SER A O 1
ATOM 664 N N . SER A 1 83 ? -6.822 16.315 20.093 1.00 85.50 83 SER A N 1
ATOM 665 C CA . SER A 1 83 ? -8.107 15.753 19.693 1.00 85.50 83 SER A CA 1
ATOM 666 C C . SER A 1 83 ? -8.863 15.191 20.901 1.00 85.50 83 SER A C 1
ATOM 668 O O . SER A 1 83 ? -8.280 14.439 21.689 1.00 85.50 83 SER A O 1
ATOM 670 N N . PRO A 1 84 ? -10.182 15.433 21.013 1.00 89.88 84 PRO A N 1
ATOM 671 C CA . PRO A 1 84 ? -11.016 14.791 22.031 1.00 89.88 84 PRO A CA 1
ATOM 672 C C . PRO A 1 84 ? -11.054 13.255 21.900 1.00 89.88 84 PRO A C 1
ATOM 674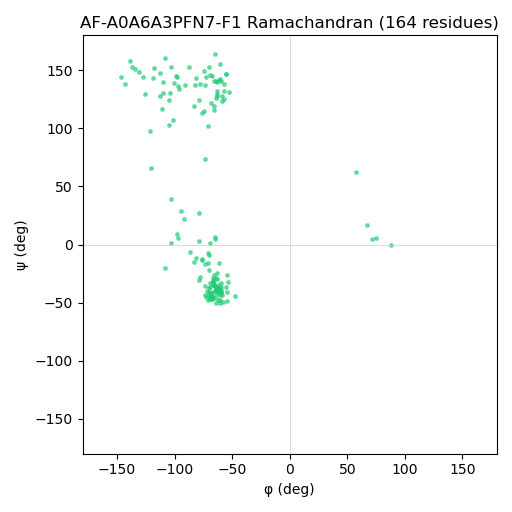 O O . PRO A 1 84 ? -11.425 12.570 22.850 1.00 89.88 84 PRO A O 1
ATOM 677 N N . PHE A 1 85 ? -10.631 12.699 20.757 1.00 86.94 85 PHE A N 1
ATOM 678 C CA . PHE A 1 85 ? -10.589 11.257 20.490 1.00 86.94 85 PHE A CA 1
ATOM 679 C C . PHE A 1 85 ? -9.216 10.613 20.728 1.00 86.94 85 PHE A C 1
ATOM 681 O O . PHE A 1 85 ? -9.049 9.428 20.441 1.00 86.94 85 PHE A O 1
ATOM 688 N N . TYR A 1 86 ? -8.229 11.355 21.243 1.00 88.38 86 TYR A N 1
ATOM 689 C CA . TYR A 1 86 ? -6.852 10.868 21.381 1.00 88.38 86 TYR A CA 1
ATOM 690 C C . TYR A 1 86 ? -6.742 9.543 22.152 1.00 88.38 86 TYR A C 1
ATOM 692 O O . TYR A 1 86 ? -6.008 8.651 21.733 1.00 88.38 86 TYR A O 1
ATOM 700 N N . GLU A 1 87 ? -7.505 9.378 23.235 1.00 89.62 87 GLU A N 1
ATOM 701 C CA . GLU A 1 87 ? -7.492 8.144 24.034 1.00 89.62 87 GLU A CA 1
ATOM 702 C C . GLU A 1 87 ? -7.959 6.923 23.228 1.00 89.62 87 GLU A C 1
ATOM 704 O O . GLU A 1 87 ? -7.329 5.869 23.286 1.00 89.62 87 GLU A O 1
ATOM 709 N N . VAL A 1 88 ? -9.002 7.084 22.407 1.00 91.06 88 VAL A N 1
ATOM 710 C CA . VAL A 1 88 ? -9.496 6.021 21.518 1.00 91.06 88 VAL A CA 1
ATOM 711 C C . VAL A 1 88 ? -8.466 5.728 20.431 1.00 91.06 88 VAL A C 1
ATOM 713 O O . VAL A 1 88 ? -8.116 4.579 20.195 1.00 91.06 88 VAL A O 1
ATOM 716 N N . LEU A 1 89 ? -7.918 6.758 19.786 1.00 89.00 89 LEU A N 1
ATOM 717 C CA . LEU A 1 89 ? -6.907 6.575 18.739 1.00 89.00 89 LEU A CA 1
ATOM 718 C C . LEU A 1 89 ? -5.663 5.850 19.265 1.00 89.00 89 LEU A C 1
ATOM 720 O O . LEU A 1 89 ? -5.080 5.025 18.565 1.00 89.00 89 LEU A O 1
ATOM 724 N N . ARG A 1 90 ? -5.276 6.128 20.513 1.00 88.62 90 ARG A N 1
ATOM 725 C CA . ARG A 1 90 ? -4.157 5.467 21.182 1.00 88.62 90 ARG A CA 1
ATOM 726 C C . ARG A 1 90 ? -4.444 3.999 21.501 1.00 88.62 90 ARG A C 1
ATOM 728 O O . ARG A 1 90 ? -3.521 3.192 21.412 1.00 88.62 90 ARG A O 1
ATOM 735 N N . GLU A 1 91 ? -5.679 3.656 21.866 1.00 92.25 91 GLU A N 1
ATOM 736 C CA . GLU A 1 91 ? -6.109 2.263 22.062 1.00 92.25 91 GLU A CA 1
ATOM 737 C C . GLU A 1 91 ? -5.940 1.447 20.771 1.00 92.25 91 GLU A C 1
ATOM 739 O O . GLU A 1 91 ? -5.412 0.340 20.810 1.00 92.25 91 GLU A O 1
ATOM 744 N N . TYR A 1 92 ? -6.283 2.045 19.629 1.00 89.75 92 TYR A N 1
ATOM 745 C CA . TYR A 1 92 ? -6.206 1.454 18.288 1.00 89.75 92 TYR A CA 1
ATOM 746 C C . TYR A 1 92 ? -4.899 1.794 17.546 1.00 89.75 92 TYR A C 1
ATOM 748 O O . TYR A 1 92 ? -4.857 1.877 16.316 1.00 89.75 92 TYR A O 1
ATOM 756 N N . ARG A 1 93 ? -3.795 2.016 18.269 1.00 87.19 93 ARG A N 1
ATOM 757 C CA . ARG A 1 93 ? -2.503 2.351 17.641 1.00 87.19 93 ARG A CA 1
ATOM 758 C C . ARG A 1 93 ? -1.960 1.215 16.766 1.00 87.19 93 ARG A C 1
ATOM 760 O O . ARG A 1 93 ? -1.230 1.461 15.812 1.00 87.19 93 ARG A O 1
ATOM 767 N N . ASP A 1 94 ? -2.291 -0.026 17.094 1.00 85.75 94 ASP A N 1
ATOM 768 C CA . ASP A 1 94 ? -1.880 -1.226 16.364 1.00 85.75 94 ASP A CA 1
ATOM 769 C C . ASP A 1 94 ? -2.486 -1.313 14.954 1.00 85.75 94 ASP A C 1
ATOM 771 O O . ASP A 1 94 ? -1.832 -1.808 14.036 1.00 85.75 94 ASP A O 1
ATOM 775 N N . VAL A 1 95 ? -3.704 -0.796 14.759 1.00 86.31 95 VAL A N 1
ATOM 776 C CA . VAL A 1 95 ? -4.373 -0.783 13.446 1.00 86.31 95 VAL A CA 1
ATOM 777 C C . VAL A 1 95 ? -3.946 0.387 12.555 1.00 86.31 95 VAL A C 1
ATOM 779 O O . VAL A 1 95 ? -4.183 0.344 11.347 1.00 86.31 95 VAL A O 1
ATOM 782 N N . LEU A 1 96 ? -3.291 1.406 13.121 1.00 84.44 96 LEU A N 1
ATOM 783 C CA . LEU A 1 96 ? -2.772 2.585 12.418 1.00 84.44 96 LEU A CA 1
ATOM 784 C C . LEU A 1 96 ? -1.246 2.708 12.605 1.00 84.44 96 LEU A C 1
ATOM 786 O O . LEU A 1 96 ? -0.779 3.642 13.260 1.00 84.44 96 LEU A O 1
ATOM 790 N N . PRO A 1 97 ? -0.445 1.767 12.072 1.00 82.06 97 PRO A N 1
ATOM 791 C CA . PRO A 1 97 ? 1.003 1.831 12.204 1.00 82.06 97 PRO A CA 1
ATOM 792 C C . PRO A 1 97 ? 1.590 2.993 11.388 1.00 82.06 97 PRO A C 1
ATOM 794 O O . PRO A 1 97 ? 1.123 3.293 10.289 1.00 82.06 97 PRO A O 1
ATOM 797 N N . ASP A 1 98 ? 2.656 3.603 11.915 1.00 81.12 98 ASP A N 1
ATOM 798 C CA . ASP A 1 98 ? 3.366 4.713 11.257 1.00 81.12 98 ASP A CA 1
ATOM 799 C C . ASP A 1 98 ? 4.022 4.267 9.938 1.00 81.12 98 ASP A C 1
ATOM 801 O O . ASP A 1 98 ? 4.017 4.996 8.948 1.00 81.12 98 ASP A O 1
ATOM 805 N N . ASP A 1 99 ? 4.528 3.032 9.908 1.00 81.38 99 ASP A N 1
ATOM 806 C CA . ASP A 1 99 ? 5.104 2.392 8.730 1.00 81.38 99 ASP A CA 1
ATOM 807 C C . ASP A 1 99 ? 4.314 1.134 8.362 1.00 81.38 99 ASP A C 1
ATOM 809 O O . ASP A 1 99 ? 3.883 0.364 9.222 1.00 81.38 99 ASP A O 1
ATOM 813 N N . ILE A 1 100 ? 4.169 0.876 7.060 1.00 79.25 100 ILE A N 1
ATOM 814 C CA . ILE A 1 100 ? 3.539 -0.357 6.579 1.00 79.25 100 ILE A CA 1
ATOM 815 C C . ILE A 1 100 ? 4.436 -1.540 6.975 1.00 79.25 100 ILE A C 1
ATOM 817 O O . ILE A 1 100 ? 5.577 -1.607 6.499 1.00 79.25 100 ILE A O 1
ATOM 821 N N . PRO A 1 101 ? 3.944 -2.499 7.781 1.00 82.25 101 PRO A N 1
ATOM 822 C CA . PRO A 1 101 ? 4.752 -3.629 8.204 1.00 82.25 101 PRO A CA 1
ATOM 823 C C . PRO A 1 101 ? 5.190 -4.458 6.994 1.00 82.25 101 PRO A C 1
ATOM 825 O O . PRO A 1 101 ? 4.439 -4.685 6.042 1.00 82.25 101 PRO A O 1
ATOM 828 N N . ALA A 1 102 ? 6.428 -4.943 7.038 1.00 81.50 102 ALA A N 1
ATOM 829 C CA . ALA A 1 102 ? 7.007 -5.809 6.012 1.00 81.50 102 ALA A CA 1
ATOM 830 C C . ALA A 1 102 ? 6.543 -7.273 6.151 1.00 81.50 102 ALA A C 1
ATOM 832 O O . ALA A 1 102 ? 7.256 -8.192 5.762 1.00 81.50 102 ALA A O 1
ATOM 833 N N . GLU A 1 103 ? 5.365 -7.495 6.724 1.00 84.81 103 GLU A N 1
ATOM 834 C CA . GLU A 1 103 ? 4.791 -8.817 6.953 1.00 84.81 103 GLU A CA 1
ATOM 835 C C . GLU A 1 103 ? 3.616 -9.052 6.002 1.00 84.81 103 GLU A C 1
ATOM 837 O O . GLU A 1 103 ? 3.051 -8.119 5.418 1.00 84.81 103 GLU A O 1
ATOM 842 N N . LEU A 1 104 ? 3.265 -10.323 5.812 1.00 84.88 104 LEU A N 1
ATOM 843 C CA . LEU A 1 104 ? 2.040 -10.679 5.114 1.00 84.88 104 LEU A CA 1
ATOM 844 C C . LEU A 1 104 ? 0.850 -10.499 6.065 1.00 84.88 104 LEU A C 1
ATOM 846 O O . LEU A 1 104 ? 0.936 -10.912 7.223 1.00 84.88 104 LEU A O 1
ATOM 850 N N . PRO A 1 105 ? -0.274 -9.935 5.591 1.00 85.69 105 PRO A N 1
ATOM 851 C CA . PRO A 1 105 ? -1.505 -9.927 6.364 1.00 85.69 105 PRO A CA 1
ATOM 852 C C . PRO A 1 105 ? -1.904 -11.349 6.767 1.00 85.69 105 PRO A C 1
ATOM 854 O O . PRO A 1 105 ? -1.697 -12.300 6.011 1.00 85.69 105 PRO A O 1
ATOM 857 N N . GLN A 1 106 ? -2.518 -11.488 7.941 1.00 86.50 106 GLN A N 1
ATOM 858 C CA . GLN A 1 106 ? -3.074 -12.763 8.379 1.00 86.50 106 GLN A CA 1
ATOM 859 C C . GLN A 1 106 ? -4.086 -13.283 7.348 1.00 86.50 106 GLN A C 1
ATOM 861 O O . GLN A 1 106 ? -4.972 -12.541 6.919 1.00 86.50 106 GLN A O 1
ATOM 866 N N . ASP A 1 107 ? -3.969 -14.560 6.976 1.00 89.00 107 ASP A N 1
ATOM 867 C CA . ASP A 1 107 ? -4.914 -15.191 6.058 1.00 89.00 107 ASP A CA 1
ATOM 868 C C . ASP A 1 107 ? -6.299 -15.284 6.716 1.00 89.00 107 ASP A C 1
ATOM 870 O O . ASP A 1 107 ? -6.483 -15.947 7.739 1.00 89.00 107 ASP A O 1
ATOM 874 N N . LYS A 1 108 ? -7.272 -14.580 6.132 1.00 91.75 108 LYS A N 1
ATOM 875 C CA . LYS A 1 108 ? -8.675 -14.564 6.571 1.00 91.75 108 LYS A CA 1
ATOM 876 C C . LYS A 1 108 ? -9.554 -15.517 5.751 1.00 91.75 108 LYS A C 1
ATOM 878 O O . LYS A 1 108 ? -10.775 -15.456 5.863 1.00 91.75 108 LYS A O 1
ATOM 883 N N . GLY A 1 109 ? -8.962 -16.357 4.897 1.00 92.44 109 GLY A N 1
ATOM 884 C CA . GLY A 1 109 ? -9.682 -17.264 3.999 1.00 92.44 109 GLY A CA 1
ATOM 885 C C . GLY A 1 109 ? -10.330 -16.573 2.794 1.00 92.44 109 GLY A C 1
ATOM 886 O O . GLY A 1 109 ? -11.038 -17.220 2.028 1.00 92.44 109 GLY A O 1
ATOM 887 N N . VAL A 1 110 ? -10.090 -15.271 2.612 1.00 91.00 110 VAL A N 1
ATOM 888 C CA . VAL A 1 110 ? -10.531 -14.494 1.448 1.00 91.00 110 VAL A CA 1
ATOM 889 C C . VAL A 1 110 ? -9.295 -14.126 0.642 1.00 91.00 110 VAL A C 1
ATOM 891 O O . VAL A 1 110 ? -8.428 -13.400 1.127 1.00 91.00 110 VAL A O 1
ATOM 894 N N . GLN A 1 111 ? -9.217 -14.628 -0.587 1.00 90.50 111 GLN A N 1
ATOM 895 C CA . GLN A 1 111 ? -8.117 -14.353 -1.506 1.00 90.50 111 GLN A CA 1
ATOM 896 C C . GLN A 1 111 ? -8.618 -13.521 -2.684 1.00 90.50 111 GLN A C 1
ATOM 898 O O . GLN A 1 111 ? -9.769 -13.641 -3.102 1.00 90.50 111 GLN A O 1
ATOM 903 N N . HIS A 1 112 ? -7.754 -12.653 -3.208 1.00 91.62 112 HIS A N 1
ATOM 904 C CA . HIS A 1 112 ? -8.058 -11.918 -4.427 1.00 91.62 112 HIS A CA 1
ATOM 905 C C . HIS A 1 112 ? -7.903 -12.853 -5.630 1.00 91.62 112 HIS A C 1
ATOM 907 O O . HIS A 1 112 ? -6.792 -13.282 -5.943 1.00 91.62 112 HIS A O 1
ATOM 913 N N . GLU A 1 113 ? -9.016 -13.154 -6.291 1.00 94.06 113 GLU A N 1
ATOM 914 C CA . GLU A 1 113 ? -9.041 -13.863 -7.567 1.00 94.06 113 GLU A CA 1
ATOM 915 C C . GLU A 1 113 ? -9.235 -12.856 -8.706 1.00 94.06 113 GLU A C 1
ATOM 917 O O . GLU A 1 113 ? -9.984 -11.885 -8.579 1.00 94.06 113 GLU A O 1
ATOM 922 N N . ILE A 1 114 ? -8.508 -13.059 -9.804 1.00 92.94 114 ILE A N 1
ATOM 923 C CA . ILE A 1 114 ? -8.605 -12.221 -10.999 1.00 92.94 114 ILE A CA 1
ATOM 924 C C . ILE A 1 114 ? -9.387 -13.006 -12.046 1.00 92.94 114 ILE A C 1
ATOM 926 O O . ILE A 1 114 ? -8.836 -13.893 -12.701 1.00 92.94 114 ILE A O 1
ATOM 930 N N . ASP A 1 115 ? -10.657 -12.648 -12.221 1.00 93.75 115 ASP A N 1
ATOM 931 C CA . ASP A 1 115 ? -11.507 -13.233 -13.251 1.00 93.75 115 ASP A CA 1
ATOM 932 C C . ASP A 1 115 ? -11.042 -12.799 -14.643 1.00 93.75 115 ASP A C 1
ATOM 934 O O . ASP A 1 115 ? -10.986 -11.612 -14.977 1.00 93.75 115 ASP A O 1
ATOM 938 N N . LEU A 1 116 ? -10.721 -13.778 -15.487 1.00 91.56 116 LEU A N 1
ATOM 939 C CA . LEU A 1 116 ? -10.360 -13.536 -16.878 1.00 91.56 116 LEU A CA 1
ATOM 940 C C . LEU A 1 116 ? -11.581 -13.722 -17.774 1.00 91.56 116 LEU A C 1
ATOM 942 O O . LEU A 1 116 ? -12.285 -14.729 -17.699 1.00 91.56 116 LEU A O 1
ATOM 946 N N . VAL A 1 117 ? -11.793 -12.782 -18.696 1.00 94.94 117 VAL A N 1
ATOM 947 C CA . VAL A 1 117 ? -12.809 -12.946 -19.742 1.00 94.94 117 VAL A CA 1
ATOM 948 C C . VAL A 1 117 ? -12.419 -14.146 -20.625 1.00 94.94 117 VAL A C 1
ATOM 950 O O . VAL A 1 117 ? -11.260 -14.217 -21.058 1.00 94.94 117 VAL A O 1
ATOM 953 N N . PRO A 1 118 ? -13.338 -15.084 -20.932 1.00 95.56 118 PRO A N 1
ATOM 954 C CA . PRO A 1 118 ? -13.034 -16.228 -21.788 1.00 95.56 118 PRO A CA 1
ATOM 955 C C . PRO A 1 118 ? -12.419 -15.804 -23.128 1.00 95.56 118 PRO A C 1
ATOM 957 O O . PRO A 1 118 ? -12.927 -14.917 -23.809 1.00 95.56 118 PRO A O 1
ATOM 960 N N . GLY A 1 119 ? -11.307 -16.439 -23.508 1.00 93.81 119 GLY A N 1
ATOM 961 C CA . GLY A 1 119 ? -10.555 -16.101 -24.724 1.00 93.81 119 GLY A CA 1
ATOM 962 C C . GLY A 1 119 ? -9.492 -15.008 -24.553 1.00 93.81 119 GLY A C 1
ATOM 963 O O . GLY A 1 119 ? -8.786 -14.704 -25.518 1.00 93.81 119 GLY A O 1
ATOM 964 N N . THR A 1 120 ? -9.323 -14.447 -23.349 1.00 91.88 120 THR A N 1
ATOM 965 C CA . THR A 1 120 ? -8.238 -13.496 -23.056 1.00 91.88 120 THR A CA 1
ATOM 966 C C . THR A 1 120 ? -6.877 -14.170 -23.207 1.00 91.88 120 THR A C 1
ATOM 968 O O . THR A 1 120 ? -6.623 -15.239 -22.651 1.00 91.88 120 THR A O 1
ATOM 971 N N . LYS A 1 121 ? -5.986 -13.533 -23.970 1.00 90.88 121 LYS A N 1
ATOM 972 C CA . LYS A 1 121 ? -4.589 -13.955 -24.106 1.00 90.88 121 LYS A CA 1
ATOM 973 C C . LYS A 1 121 ? -3.742 -13.322 -23.011 1.00 90.88 121 LYS A C 1
ATOM 975 O O . LYS A 1 121 ? -4.040 -12.228 -22.543 1.00 90.88 121 LYS A O 1
ATOM 980 N N . TYR A 1 122 ? -2.654 -13.993 -22.659 1.00 87.94 122 TYR A N 1
ATOM 981 C CA . TYR A 1 122 ? -1.695 -13.462 -21.705 1.00 87.94 122 TYR A CA 1
ATOM 982 C C . TYR A 1 122 ? -1.014 -12.193 -22.242 1.00 87.94 122 TYR A C 1
ATOM 984 O O . TYR A 1 122 ? -0.662 -12.099 -23.421 1.00 87.94 122 TYR A O 1
ATOM 992 N N . CYS A 1 123 ? -0.804 -11.219 -21.360 1.00 88.88 123 CYS A N 1
ATOM 993 C CA . CYS A 1 123 ? -0.032 -10.019 -21.664 1.00 88.88 123 CYS A CA 1
ATOM 994 C C . CYS A 1 123 ? 1.461 -10.313 -21.487 1.00 88.88 123 CYS A C 1
ATOM 996 O O . CYS A 1 123 ? 1.889 -10.631 -20.380 1.00 88.88 123 CYS A O 1
ATOM 998 N N . VAL A 1 124 ? 2.252 -10.186 -22.557 1.00 92.50 124 VAL A N 1
ATOM 999 C CA . VAL A 1 124 ? 3.723 -10.245 -22.499 1.00 92.50 124 VAL A CA 1
ATOM 1000 C C . VAL A 1 124 ? 4.280 -8.949 -23.045 1.00 92.50 124 VAL A C 1
ATOM 1002 O O . VAL A 1 124 ? 4.429 -8.764 -24.254 1.00 92.50 124 VAL A O 1
ATOM 1005 N N . THR A 1 125 ? 4.613 -8.058 -22.125 1.00 92.38 125 THR A N 1
ATOM 1006 C CA . THR A 1 125 ? 5.309 -6.817 -22.433 1.00 92.38 125 THR A CA 1
ATOM 1007 C C . THR A 1 125 ? 6.699 -6.885 -21.816 1.00 92.38 125 THR A C 1
ATOM 1009 O O . THR A 1 125 ? 6.854 -7.212 -20.636 1.00 92.38 125 THR A O 1
ATOM 1012 N N . ARG A 1 126 ? 7.727 -6.626 -22.633 1.00 91.44 126 ARG A N 1
ATOM 1013 C CA . ARG A 1 126 ? 9.122 -6.585 -22.178 1.00 91.44 126 ARG A CA 1
ATOM 1014 C C . ARG A 1 126 ? 9.386 -5.307 -21.391 1.00 91.44 126 ARG A C 1
ATOM 1016 O O . ARG A 1 126 ? 8.827 -4.260 -21.704 1.00 91.44 126 ARG A O 1
ATOM 1023 N N . GLN A 1 127 ? 10.299 -5.396 -20.428 1.00 93.44 127 GLN A N 1
ATOM 1024 C CA . GLN A 1 127 ? 10.828 -4.230 -19.732 1.00 93.44 127 GLN A CA 1
ATOM 1025 C C . GLN A 1 127 ? 11.480 -3.271 -20.738 1.00 93.44 127 GLN A C 1
ATOM 1027 O O . GLN A 1 127 ? 12.331 -3.682 -21.532 1.00 93.44 127 GLN A O 1
ATOM 1032 N N . TRP A 1 128 ? 11.084 -1.999 -20.710 1.00 93.62 128 TRP A N 1
ATOM 1033 C CA . TRP A 1 128 ? 11.750 -0.969 -21.504 1.00 93.62 128 TRP A CA 1
ATOM 1034 C C . TRP A 1 128 ? 13.148 -0.681 -20.950 1.00 93.62 128 TRP A C 1
ATOM 1036 O O . TRP A 1 128 ? 13.363 -0.846 -19.746 1.00 93.62 128 TRP A O 1
ATOM 1046 N N . PRO A 1 129 ? 14.095 -0.221 -21.786 1.00 94.31 129 PRO A N 1
ATOM 1047 C CA . PRO A 1 129 ? 15.393 0.227 -21.303 1.00 94.31 129 PRO A CA 1
ATOM 1048 C C . PRO A 1 129 ? 15.229 1.346 -20.269 1.00 94.31 129 PRO A C 1
ATOM 1050 O O . PRO A 1 129 ? 14.601 2.364 -20.552 1.00 94.31 129 PRO A O 1
ATOM 1053 N N . LEU A 1 130 ? 15.806 1.156 -19.082 1.00 94.62 130 LEU A N 1
ATOM 1054 C CA . LEU A 1 130 ? 15.803 2.141 -18.001 1.00 94.62 130 LEU A CA 1
ATOM 1055 C C . LEU A 1 130 ? 17.239 2.575 -17.664 1.00 94.62 130 LEU A C 1
ATOM 1057 O O . LEU A 1 130 ? 18.176 1.785 -17.828 1.00 94.62 130 LEU A O 1
ATOM 1061 N N . PRO A 1 131 ? 17.440 3.809 -17.166 1.00 95.69 131 PRO A N 1
ATOM 1062 C CA . PRO A 1 131 ? 18.717 4.231 -16.600 1.00 95.69 131 PRO A CA 1
ATOM 1063 C C . PRO A 1 131 ? 19.169 3.295 -15.474 1.00 95.69 131 PRO A C 1
ATOM 1065 O O . PRO A 1 131 ? 18.346 2.807 -14.700 1.00 95.69 131 PRO A O 1
ATOM 1068 N N . ARG A 1 132 ? 20.485 3.096 -15.330 1.00 94.69 132 ARG A N 1
ATOM 1069 C CA . ARG A 1 132 ? 21.056 2.183 -14.318 1.00 94.69 132 ARG A CA 1
ATOM 1070 C C . ARG A 1 132 ? 20.599 2.497 -12.892 1.00 94.69 132 ARG A C 1
ATOM 1072 O O . ARG A 1 132 ? 20.370 1.581 -12.114 1.00 94.69 132 ARG A O 1
ATOM 1079 N N . GLU A 1 133 ? 20.438 3.776 -12.569 1.00 93.94 133 GLU A N 1
ATOM 1080 C CA . GLU A 1 133 ? 19.947 4.225 -11.261 1.00 93.94 133 GLU A CA 1
ATOM 1081 C C . GLU A 1 133 ? 18.512 3.758 -10.989 1.00 93.94 133 GLU A C 1
ATOM 1083 O O . GLU A 1 133 ? 18.214 3.300 -9.890 1.00 93.94 133 GLU A O 1
ATOM 1088 N N . GLN A 1 134 ? 17.639 3.808 -12.000 1.00 94.12 134 GLN A N 1
ATOM 1089 C CA . GLN A 1 134 ? 16.257 3.338 -11.879 1.00 94.12 134 GLN A CA 1
ATOM 1090 C C . GLN A 1 134 ? 16.188 1.818 -11.772 1.00 94.12 134 GLN A C 1
ATOM 1092 O O . GLN A 1 134 ? 15.439 1.304 -10.949 1.00 94.12 134 GLN A O 1
ATOM 1097 N N . VAL A 1 135 ? 17.003 1.101 -12.553 1.00 94.31 135 VAL A N 1
ATOM 1098 C CA . VAL A 1 135 ? 17.112 -0.362 -12.447 1.00 94.31 135 VAL A CA 1
ATOM 1099 C C . VAL A 1 135 ? 17.522 -0.755 -11.029 1.00 94.31 135 VAL A C 1
ATOM 1101 O O . VAL A 1 135 ? 16.828 -1.540 -10.396 1.00 94.31 135 VAL A O 1
ATOM 1104 N N . LYS A 1 136 ? 18.567 -0.118 -10.485 1.00 94.75 136 LYS A N 1
ATOM 1105 C CA . LYS A 1 136 ? 19.016 -0.369 -9.112 1.00 94.75 136 LYS A CA 1
ATOM 1106 C C . LYS A 1 136 ? 17.918 -0.085 -8.081 1.00 94.75 136 LYS A C 1
ATOM 1108 O O . LYS A 1 136 ? 17.733 -0.876 -7.167 1.00 94.75 136 LYS A O 1
ATOM 1113 N N . ALA A 1 137 ? 17.180 1.017 -8.226 1.00 94.19 137 ALA A N 1
ATOM 1114 C CA . ALA A 1 137 ? 16.083 1.346 -7.315 1.00 94.19 137 ALA A CA 1
ATOM 1115 C C . ALA A 1 137 ? 14.944 0.311 -7.365 1.00 94.19 137 ALA A C 1
ATOM 1117 O O . ALA A 1 137 ? 14.377 -0.030 -6.328 1.00 94.19 137 ALA A O 1
ATOM 1118 N N . ILE A 1 138 ? 14.622 -0.202 -8.556 1.00 94.62 138 ILE A N 1
ATOM 1119 C CA . ILE A 1 138 ? 13.627 -1.264 -8.746 1.00 94.62 138 ILE A CA 1
ATOM 1120 C C . ILE A 1 138 ? 14.110 -2.572 -8.108 1.00 94.62 138 ILE A C 1
ATOM 1122 O O . ILE A 1 138 ? 13.346 -3.205 -7.380 1.00 94.62 138 ILE A O 1
ATOM 1126 N N . ASP A 1 139 ? 15.368 -2.949 -8.335 1.00 95.00 139 ASP A N 1
ATOM 1127 C CA . ASP A 1 139 ? 15.962 -4.162 -7.768 1.00 95.00 139 ASP A CA 1
ATOM 1128 C C . ASP A 1 139 ? 15.991 -4.100 -6.231 1.00 95.00 139 ASP A C 1
ATOM 1130 O O . ASP A 1 139 ? 15.525 -5.027 -5.567 1.00 95.00 139 ASP A O 1
ATOM 1134 N N . ASP A 1 140 ? 16.448 -2.980 -5.658 1.00 95.31 140 ASP A N 1
ATOM 1135 C CA . ASP A 1 140 ? 16.476 -2.751 -4.207 1.00 95.31 140 ASP A CA 1
ATOM 1136 C C . ASP A 1 140 ? 15.050 -2.814 -3.606 1.00 95.31 140 ASP A C 1
ATOM 1138 O O . ASP A 1 140 ? 14.837 -3.411 -2.543 1.00 95.31 140 ASP A O 1
ATOM 1142 N N . PHE A 1 141 ? 14.048 -2.256 -4.303 1.00 93.25 141 PHE A N 1
ATOM 1143 C CA . PHE A 1 141 ? 12.641 -2.313 -3.891 1.00 93.25 141 PHE A CA 1
ATOM 1144 C C . PHE A 1 141 ? 12.103 -3.749 -3.880 1.00 93.25 141 PHE A C 1
ATOM 1146 O O . PHE A 1 141 ? 11.530 -4.186 -2.878 1.00 93.25 141 PHE A O 1
ATOM 1153 N N . PHE A 1 142 ? 12.286 -4.507 -4.964 1.00 94.31 142 PHE A N 1
ATOM 1154 C CA . PHE A 1 142 ? 11.787 -5.881 -5.035 1.00 94.31 142 PHE A CA 1
ATOM 1155 C C . PHE A 1 142 ? 12.534 -6.825 -4.096 1.00 94.31 142 PHE A C 1
ATOM 1157 O O . PHE A 1 142 ? 11.903 -7.714 -3.532 1.00 94.31 142 PHE A O 1
ATOM 1164 N N . GLU A 1 143 ? 13.826 -6.613 -3.850 1.00 95.25 143 GLU A N 1
ATOM 1165 C CA . GLU A 1 143 ? 14.583 -7.395 -2.871 1.00 95.25 143 GLU A CA 1
ATOM 1166 C C . GLU A 1 143 ? 14.056 -7.172 -1.443 1.00 95.25 143 GLU A C 1
ATOM 1168 O O . GLU A 1 143 ? 13.902 -8.129 -0.679 1.00 95.25 143 GLU A O 1
ATOM 1173 N N . SER A 1 144 ? 13.692 -5.934 -1.091 1.00 92.94 144 SER A N 1
ATOM 1174 C CA . SER A 1 144 ? 12.997 -5.633 0.169 1.00 92.94 144 SER A CA 1
ATOM 1175 C C . SER A 1 144 ? 11.644 -6.357 0.260 1.00 92.94 144 SER A C 1
ATOM 1177 O O . SER A 1 144 ? 11.372 -7.039 1.250 1.00 92.94 144 SER A O 1
ATOM 1179 N N . ARG A 1 145 ? 10.824 -6.300 -0.799 1.00 93.69 145 ARG A N 1
ATOM 1180 C CA . ARG A 1 145 ? 9.510 -6.973 -0.853 1.00 93.69 145 ARG A CA 1
ATOM 1181 C C . ARG A 1 145 ? 9.614 -8.500 -0.861 1.00 93.69 145 ARG A C 1
ATOM 1183 O O . ARG A 1 145 ? 8.739 -9.177 -0.325 1.00 93.69 145 ARG A O 1
ATOM 1190 N N . ARG A 1 146 ? 10.689 -9.050 -1.427 1.00 93.44 146 ARG A N 1
ATOM 1191 C CA . ARG A 1 146 ? 10.995 -10.484 -1.409 1.00 93.44 146 ARG A CA 1
ATOM 1192 C C . ARG A 1 146 ? 11.350 -10.956 -0.003 1.00 93.44 146 ARG A C 1
ATOM 1194 O O . ARG A 1 146 ? 10.826 -11.974 0.438 1.00 93.44 146 ARG A O 1
ATOM 1201 N N . LYS A 1 147 ? 12.184 -10.203 0.726 1.00 92.06 147 LYS A N 1
ATOM 1202 C CA . LYS A 1 147 ? 12.495 -10.474 2.144 1.00 92.06 147 LYS A CA 1
ATOM 1203 C C . LYS A 1 147 ? 11.251 -10.404 3.033 1.00 92.06 147 LYS A C 1
ATOM 1205 O O . LYS A 1 147 ? 11.127 -11.209 3.946 1.00 92.06 147 LYS A O 1
ATOM 1210 N N . ALA A 1 148 ? 10.327 -9.500 2.713 1.00 91.06 148 ALA A N 1
ATOM 1211 C C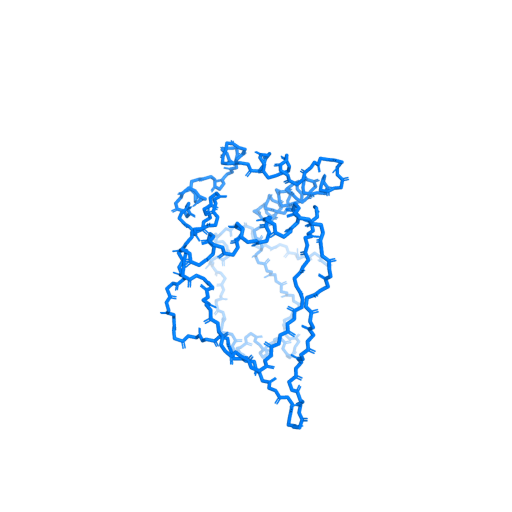A . ALA A 1 148 ? 9.018 -9.367 3.354 1.00 91.06 148 ALA A CA 1
ATOM 1212 C C . ALA A 1 148 ? 8.025 -10.507 3.020 1.00 91.06 148 ALA A C 1
ATOM 1214 O O . ALA A 1 148 ? 6.917 -10.543 3.545 1.00 91.06 148 ALA A O 1
ATOM 1215 N N . GLY A 1 149 ? 8.362 -11.406 2.087 1.00 91.56 149 GLY A N 1
ATOM 1216 C CA . GLY A 1 149 ? 7.450 -12.450 1.602 1.00 91.56 149 GLY A CA 1
ATOM 1217 C C . GLY A 1 149 ? 6.298 -11.941 0.724 1.00 91.56 149 GLY A C 1
ATOM 1218 O O . GLY A 1 149 ? 5.452 -12.730 0.314 1.00 91.56 149 GLY A O 1
ATOM 1219 N N . GLN A 1 150 ? 6.271 -10.645 0.399 1.00 91.75 150 GLN A N 1
ATOM 1220 C CA . GLN A 1 150 ? 5.209 -9.994 -0.378 1.00 91.75 150 GLN A CA 1
ATOM 1221 C C . GLN A 1 150 ? 5.324 -10.275 -1.882 1.00 91.75 150 GLN A C 1
ATOM 1223 O O . GLN A 1 150 ? 4.325 -10.274 -2.596 1.00 91.75 150 GLN A O 1
ATOM 1228 N N . VAL A 1 151 ? 6.542 -10.522 -2.373 1.00 94.12 151 VAL A N 1
ATOM 1229 C CA . VAL A 1 151 ? 6.820 -10.867 -3.775 1.00 94.12 151 VAL A CA 1
ATOM 1230 C C . VAL A 1 151 ? 7.720 -1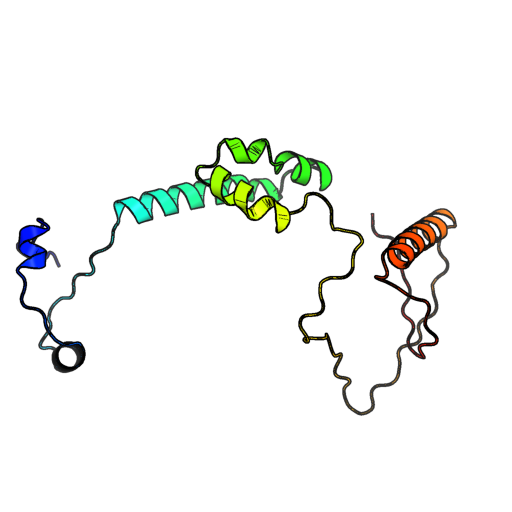2.098 -3.830 1.00 94.12 151 VAL A C 1
ATOM 1232 O O . VAL A 1 151 ? 8.557 -12.319 -2.957 1.00 94.12 151 VAL A O 1
ATOM 1235 N N . ARG A 1 152 ? 7.567 -12.907 -4.880 1.00 95.12 152 ARG A N 1
ATOM 1236 C CA . ARG A 1 152 ? 8.422 -14.062 -5.167 1.00 95.12 152 ARG A CA 1
ATOM 1237 C C . ARG A 1 152 ? 8.728 -14.149 -6.654 1.00 95.12 152 ARG A C 1
ATOM 1239 O O . ARG A 1 152 ? 7.961 -13.652 -7.478 1.00 95.12 152 ARG A O 1
ATOM 1246 N N . GLU A 1 153 ? 9.810 -14.837 -6.992 1.00 95.31 153 GLU A N 1
ATOM 1247 C CA . GLU A 1 153 ? 10.088 -15.189 -8.381 1.00 95.31 153 GLU A CA 1
ATOM 1248 C C . GLU A 1 153 ? 8.959 -16.051 -8.953 1.00 95.31 153 GLU A C 1
ATOM 1250 O O . GLU A 1 153 ? 8.402 -16.925 -8.280 1.00 95.31 153 GLU A O 1
ATOM 1255 N N . SER A 1 154 ? 8.609 -15.802 -10.213 1.00 94.75 154 SER A N 1
ATOM 1256 C CA . SER A 1 154 ? 7.564 -16.544 -10.908 1.00 94.75 154 SER A CA 1
ATOM 1257 C C . SER A 1 154 ? 8.018 -16.934 -12.308 1.00 94.75 154 SER A C 1
ATOM 1259 O O . SER A 1 154 ? 8.812 -16.242 -12.940 1.00 94.75 154 SER A O 1
ATOM 1261 N N . LYS A 1 155 ? 7.477 -18.047 -12.806 1.00 94.00 155 LYS A N 1
ATOM 1262 C CA . LYS A 1 155 ? 7.604 -18.480 -14.206 1.00 94.00 155 LYS A CA 1
ATOM 1263 C C . LYS A 1 155 ? 6.307 -18.190 -14.969 1.00 94.00 155 LYS A C 1
ATOM 1265 O O . LYS A 1 155 ? 5.825 -19.032 -15.720 1.00 94.00 155 LYS A O 1
ATOM 1270 N N . SER A 1 156 ? 5.688 -17.043 -14.680 1.00 91.44 156 SER A N 1
ATOM 1271 C CA . SER A 1 156 ? 4.393 -16.671 -15.248 1.00 91.44 156 SER A CA 1
ATOM 1272 C C . SER A 1 156 ? 4.504 -16.459 -16.761 1.00 91.44 156 SER A C 1
ATOM 1274 O O . SER A 1 156 ? 5.472 -15.848 -17.216 1.00 91.44 156 SER A O 1
ATOM 1276 N N . PRO A 1 157 ? 3.507 -16.890 -17.553 1.00 91.19 157 PRO A N 1
ATOM 1277 C CA . PRO A 1 157 ? 3.403 -16.480 -18.948 1.00 91.19 157 PRO A CA 1
ATOM 1278 C C . PRO A 1 157 ? 3.009 -15.000 -19.093 1.00 91.19 157 PRO A C 1
ATOM 1280 O O . PRO A 1 157 ? 3.030 -14.491 -20.206 1.00 91.19 157 PRO A O 1
ATOM 1283 N N . HIS A 1 158 ? 2.640 -14.313 -18.004 1.00 92.38 158 HIS A N 1
ATOM 1284 C CA . HIS A 1 158 ? 2.313 -12.888 -17.997 1.00 92.38 158 HIS A CA 1
ATOM 1285 C C . HIS A 1 158 ? 3.512 -12.047 -17.550 1.00 92.38 158 HIS A C 1
ATOM 1287 O O . HIS A 1 158 ? 4.145 -12.357 -16.540 1.00 92.38 158 HIS A O 1
ATOM 1293 N N . SER A 1 159 ? 3.769 -10.942 -18.250 1.00 92.69 159 SER A N 1
ATOM 1294 C CA . SER A 1 159 ? 4.757 -9.938 -17.855 1.00 92.69 159 SER A CA 1
ATOM 1295 C C . SER A 1 159 ? 4.285 -8.521 -18.181 1.00 92.69 159 SER A C 1
ATOM 1297 O O . SER A 1 159 ? 3.771 -8.255 -19.271 1.00 92.69 159 SER A O 1
ATOM 1299 N N . ALA A 1 160 ? 4.517 -7.597 -17.251 1.00 93.25 160 ALA A N 1
ATOM 1300 C CA . ALA A 1 160 ? 4.298 -6.165 -17.426 1.00 93.25 160 ALA A CA 1
ATOM 1301 C C . ALA A 1 160 ? 5.580 -5.401 -17.042 1.00 93.25 160 ALA A C 1
ATOM 1303 O O . ALA A 1 160 ? 6.287 -5.844 -16.136 1.00 93.25 160 ALA A O 1
ATOM 1304 N N . PRO A 1 161 ? 5.911 -4.294 -17.729 1.00 94.12 161 PRO A N 1
ATOM 1305 C CA . PRO A 1 161 ? 7.083 -3.494 -17.408 1.00 94.12 161 PRO A CA 1
ATOM 1306 C C . PRO A 1 161 ? 6.861 -2.710 -16.112 1.00 94.12 161 PRO A C 1
ATOM 1308 O O . PRO A 1 161 ? 5.774 -2.186 -15.866 1.00 94.12 161 PRO A O 1
ATOM 1311 N N . THR A 1 162 ? 7.921 -2.569 -15.327 1.00 93.75 162 THR A N 1
ATOM 1312 C CA . THR A 1 162 ? 7.968 -1.709 -14.143 1.00 93.75 162 THR A CA 1
ATOM 1313 C C . THR A 1 162 ? 8.651 -0.392 -14.502 1.00 93.75 162 THR A C 1
ATOM 1315 O O . THR A 1 162 ? 9.584 -0.360 -15.308 1.00 93.75 162 THR A O 1
ATOM 1318 N N . PHE A 1 163 ? 8.205 0.712 -13.909 1.00 90.75 163 PHE A N 1
ATOM 1319 C CA . PHE A 1 163 ? 8.825 2.027 -14.062 1.00 90.75 163 PHE A CA 1
ATOM 1320 C C . PHE A 1 163 ? 8.897 2.740 -12.712 1.00 90.75 163 PHE A C 1
ATOM 1322 O O . PHE A 1 163 ? 8.089 2.488 -11.819 1.00 90.75 163 PHE A O 1
ATOM 1329 N N . CYS A 1 164 ? 9.874 3.631 -12.560 1.00 89.94 164 CYS A N 1
ATOM 1330 C CA . CYS A 1 164 ? 9.994 4.462 -11.368 1.00 89.94 164 CYS A CA 1
ATOM 1331 C C . CYS A 1 164 ? 9.073 5.680 -11.471 1.00 89.94 164 CYS A C 1
ATOM 1333 O O . CYS A 1 164 ? 9.033 6.352 -12.503 1.00 89.94 164 CYS A O 1
ATOM 1335 N N . VAL A 1 165 ? 8.398 5.999 -10.371 1.00 87.94 165 VAL A N 1
ATOM 1336 C CA . VAL A 1 165 ? 7.669 7.257 -10.180 1.00 87.94 165 VAL A CA 1
ATOM 1337 C C . VAL A 1 165 ? 8.426 8.079 -9.140 1.00 87.94 165 VAL A C 1
ATOM 1339 O O . VAL A 1 165 ? 8.967 7.508 -8.193 1.00 87.94 165 VAL A O 1
ATOM 1342 N N . LYS A 1 166 ? 8.520 9.392 -9.364 1.00 72.88 166 LYS A N 1
ATOM 1343 C CA . LYS A 1 166 ? 9.120 10.344 -8.422 1.00 72.88 166 LYS A CA 1
ATOM 1344 C C . LYS A 1 166 ? 8.089 10.845 -7.422 1.00 72.88 166 LYS A C 1
ATOM 1346 O O . LYS A 1 166 ? 6.931 11.044 -7.850 1.00 72.88 166 LYS A O 1
#

Radius of gyration: 29.24 Å; Cα contacts (8 Å, |Δi|>4): 55; chains: 1; bounding box: 76×44×58 Å

pLDDT: mean 82.33, std 12.86, range [48.28, 95.69]

Solvent-accessible surface area (backbone atoms only — not comparable to full-atom values): 11044 Å² total; per-residue (Å²): 136,80,77,85,80,69,76,84,48,71,73,54,58,71,67,52,88,86,77,55,70,72,58,53,54,50,37,48,72,71,60,72,52,88,77,86,85,78,94,66,65,58,68,59,52,48,52,54,49,51,54,48,51,50,56,48,58,62,55,62,57,77,76,55,92,65,52,78,62,57,58,51,63,65,67,32,77,77,62,40,66,81,42,95,55,34,71,61,52,59,74,49,40,83,84,60,57,95,60,85,71,67,62,70,77,81,86,78,88,76,77,94,77,83,88,73,65,91,87,69,74,74,53,75,43,74,69,70,94,66,59,70,70,54,49,49,52,50,52,57,50,49,53,55,34,37,76,27,66,74,44,76,92,76,91,63,81,56,40,73,57,81,80,89,81,133

Foldseek 3Di:
DDPDDDDPDPVVVVPDDDDDPVVVVVCVVVCVDVDDDDDDPVVVVVVVVVVVVVVVVVVVCVVPPDDPVVVLVCVDLVVCPPPPCNVVCVVVCVVVDSDDDLADPDDPVDDDDDDDDPPDDAADDDADDDPPVFVVVVVVVVVSNVVSVNDDDDPDPHDDYDGDDD

Organism: NCBI:txid53985

Sequence (166 aa):
MKLENPPTLASELTSLPVTRWRRFAHDLHDGRIEQICILSDVERMKCEAEEFKQLVAEGVDALSAKSKKERFDEQSWDSLKSSPFYEVLREYRDVLPDDIPAELPQDKGVQHEIDLVPGTKYCVTRQWPLPREQVKAIDDFFESRRKAGQVRESKSPHSAPTFCVK

Nearest PDB structures (foldseek):
  4ol8-assembly2_F  TM=7.894E-01  e=1.547E+00  Saccharomyces cerevisiae
  8wut-assembly1_E  TM=8.695E-01  e=5.978E+00  Moloney murine leukemia virus